Protein AF-A0A7X9TBU0-F1 (afdb_monomer_lite)

pLDDT: mean 79.33, std 14.96, range [39.88, 95.44]

Sequence (105 aa):
MNQTLAIALGAVCGMVGAIPSGVLFERALKRGTKDSVSVEAGLASTMASFLFLSAAIYVAHLLMRDYTFSFGCSAVVVFLGFWGIESVKGWKAAQGPASPGGKDE

Structure (mmCIF, N/CA/C/O backbone):
data_AF-A0A7X9TBU0-F1
#
_entry.id   AF-A0A7X9TBU0-F1
#
loop_
_atom_site.group_PDB
_atom_site.id
_atom_site.type_symbol
_atom_site.label_atom_id
_atom_site.label_alt_id
_atom_site.label_comp_id
_atom_site.label_asym_id
_atom_site.label_entity_id
_atom_site.label_seq_id
_atom_site.pdbx_PDB_ins_code
_atom_site.Cartn_x
_atom_site.Cartn_y
_atom_site.Cartn_z
_atom_site.occupancy
_atom_site.B_iso_or_equiv
_atom_site.auth_seq_id
_atom_site.auth_comp_id
_atom_site.auth_asym_id
_atom_site.auth_atom_id
_atom_site.pdbx_PDB_model_num
ATOM 1 N N . MET A 1 1 ? 7.278 0.717 -22.108 1.00 64.75 1 MET A N 1
ATOM 2 C CA . MET A 1 1 ? 6.414 1.137 -20.980 1.00 64.75 1 MET A CA 1
ATOM 3 C C . MET A 1 1 ? 6.913 2.488 -20.508 1.00 64.75 1 MET A C 1
ATOM 5 O O . MET A 1 1 ? 8.118 2.629 -20.416 1.00 64.75 1 MET A O 1
ATOM 9 N N . ASN A 1 2 ? 6.046 3.479 -20.293 1.00 87.00 2 ASN A N 1
ATOM 10 C CA . ASN A 1 2 ? 6.480 4.827 -19.896 1.00 87.00 2 ASN A CA 1
ATOM 11 C C . ASN A 1 2 ? 6.380 4.996 -18.375 1.00 87.00 2 ASN A C 1
ATOM 13 O O . ASN A 1 2 ? 5.483 4.428 -17.752 1.00 87.00 2 ASN A O 1
ATOM 17 N N . GLN A 1 3 ? 7.258 5.811 -17.788 1.00 88.12 3 GLN A N 1
ATOM 18 C CA . GLN A 1 3 ? 7.346 6.0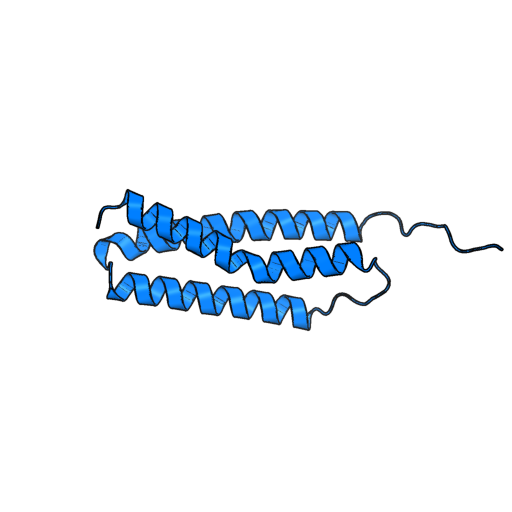21 -16.336 1.00 88.12 3 GLN A CA 1
ATOM 19 C C . GLN A 1 3 ? 6.003 6.412 -15.695 1.00 88.12 3 GLN A C 1
ATOM 21 O O . GLN A 1 3 ? 5.637 5.875 -14.654 1.00 88.12 3 GLN A O 1
ATOM 26 N N . THR A 1 4 ? 5.223 7.279 -16.346 1.00 92.25 4 THR A N 1
ATOM 27 C CA . THR A 1 4 ? 3.884 7.684 -15.883 1.00 92.25 4 THR A CA 1
ATOM 28 C C . THR A 1 4 ? 2.926 6.502 -15.748 1.00 92.25 4 THR A C 1
ATOM 30 O O . THR A 1 4 ? 2.147 6.441 -14.802 1.00 92.25 4 THR A O 1
ATOM 33 N N . LEU A 1 5 ? 3.001 5.535 -16.666 1.00 91.12 5 LEU A N 1
ATOM 34 C CA . LEU A 1 5 ? 2.152 4.347 -16.638 1.00 91.12 5 LEU A CA 1
ATOM 35 C C . LEU A 1 5 ? 2.555 3.410 -15.492 1.00 91.12 5 LEU A C 1
ATOM 37 O O . LEU A 1 5 ? 1.685 2.882 -14.809 1.00 91.12 5 LEU A O 1
ATOM 41 N N . ALA A 1 6 ? 3.855 3.272 -15.214 1.00 89.94 6 ALA A N 1
ATOM 42 C CA . ALA A 1 6 ? 4.340 2.521 -14.055 1.00 89.94 6 ALA A CA 1
ATOM 43 C C . ALA A 1 6 ? 3.892 3.156 -12.724 1.00 89.94 6 ALA A C 1
ATOM 45 O O . ALA A 1 6 ? 3.481 2.441 -11.814 1.00 89.94 6 ALA A O 1
ATOM 46 N N . ILE A 1 7 ? 3.902 4.490 -12.628 1.00 92.12 7 ILE A N 1
ATOM 47 C CA . ILE A 1 7 ? 3.393 5.224 -11.458 1.00 92.12 7 ILE A CA 1
ATOM 48 C C . ILE A 1 7 ? 1.881 5.016 -11.295 1.00 92.12 7 ILE A C 1
ATOM 50 O O . ILE A 1 7 ? 1.412 4.739 -10.194 1.00 92.12 7 ILE A O 1
ATOM 54 N N . ALA A 1 8 ? 1.109 5.115 -12.380 1.00 93.94 8 ALA A N 1
ATOM 55 C CA . ALA A 1 8 ? -0.337 4.908 -12.330 1.00 93.94 8 ALA A CA 1
ATOM 56 C C . ALA A 1 8 ? -0.693 3.476 -11.894 1.00 93.94 8 ALA A C 1
ATOM 58 O O . ALA A 1 8 ? -1.538 3.290 -11.020 1.00 93.94 8 ALA A O 1
ATOM 59 N N . LEU A 1 9 ? -0.013 2.466 -12.449 1.00 91.62 9 LEU A N 1
ATOM 60 C CA . LEU A 1 9 ? -0.210 1.067 -12.063 1.00 91.62 9 LEU A CA 1
ATOM 61 C C . LEU A 1 9 ? 0.182 0.810 -10.608 1.00 91.62 9 LEU A C 1
ATOM 63 O O . LEU A 1 9 ? -0.540 0.109 -9.901 1.00 91.62 9 LEU A O 1
ATOM 67 N N . GLY A 1 10 ? 1.294 1.390 -10.151 1.00 91.12 10 GLY A N 1
ATOM 68 C CA . GLY A 1 10 ? 1.714 1.283 -8.760 1.00 91.12 10 GLY A CA 1
ATOM 69 C C . GLY A 1 10 ? 0.684 1.906 -7.826 1.00 91.12 10 GLY A C 1
ATOM 70 O O . GLY A 1 10 ? 0.238 1.242 -6.897 1.00 91.12 10 GLY A O 1
ATOM 71 N N . ALA A 1 11 ? 0.200 3.114 -8.124 1.00 93.38 11 ALA A N 1
ATOM 72 C CA . ALA A 1 11 ? -0.857 3.762 -7.352 1.00 93.38 11 ALA A CA 1
ATOM 73 C C . ALA A 1 11 ? -2.141 2.916 -7.272 1.00 93.38 11 ALA A C 1
ATOM 75 O O . ALA A 1 11 ? -2.681 2.725 -6.183 1.00 93.38 11 ALA A O 1
ATOM 76 N N . VAL A 1 12 ? -2.602 2.346 -8.393 1.00 93.75 12 VAL A N 1
ATOM 77 C CA . VAL A 1 12 ? -3.759 1.430 -8.408 1.00 93.75 12 VAL A CA 1
ATOM 78 C C . VAL A 1 12 ? -3.501 0.205 -7.534 1.00 93.75 12 VAL A C 1
ATOM 80 O O . VAL A 1 12 ? -4.357 -0.178 -6.738 1.00 93.75 12 VAL A O 1
ATOM 83 N N . CYS A 1 13 ? -2.307 -0.378 -7.624 1.00 91.62 13 CYS A N 1
ATOM 84 C CA . CYS A 1 13 ? -1.915 -1.518 -6.806 1.00 91.62 13 CYS A CA 1
ATOM 85 C C . CYS A 1 13 ? -1.899 -1.169 -5.307 1.00 91.62 13 CYS A C 1
ATOM 87 O O . CYS A 1 13 ? -2.421 -1.926 -4.491 1.00 91.62 13 CYS A O 1
ATOM 89 N N . GLY A 1 14 ? -1.397 0.017 -4.951 1.00 89.81 14 GLY A N 1
ATOM 90 C CA . GLY A 1 14 ? -1.432 0.550 -3.590 1.00 89.81 14 GLY A CA 1
ATOM 91 C C . GLY A 1 14 ? -2.852 0.701 -3.042 1.00 89.81 14 GLY A C 1
ATOM 92 O O . GLY A 1 14 ? -3.116 0.291 -1.912 1.00 89.81 14 GLY A O 1
ATOM 93 N N . MET A 1 15 ? -3.788 1.212 -3.853 1.00 90.44 15 MET A N 1
ATOM 94 C CA . MET A 1 15 ? -5.205 1.306 -3.470 1.00 90.44 15 MET A CA 1
ATOM 95 C C . MET A 1 15 ? -5.817 -0.074 -3.219 1.00 90.44 15 MET A C 1
ATOM 97 O O . MET A 1 15 ? -6.461 -0.282 -2.194 1.00 90.44 15 MET A O 1
ATOM 101 N N . VAL A 1 16 ? -5.587 -1.033 -4.123 1.00 90.31 16 VAL A N 1
ATOM 102 C CA . VAL A 1 16 ? -6.101 -2.406 -3.984 1.00 90.31 16 VAL A CA 1
ATOM 103 C C . VAL A 1 16 ? -5.523 -3.085 -2.741 1.00 90.31 16 VAL A C 1
ATOM 105 O O . VAL A 1 16 ? -6.261 -3.704 -1.975 1.00 90.31 16 VAL A O 1
ATOM 108 N N . GLY A 1 17 ? -4.224 -2.905 -2.489 1.00 86.12 17 GLY A N 1
ATOM 109 C CA . GLY A 1 17 ? -3.551 -3.421 -1.302 1.00 86.12 17 GLY A CA 1
ATOM 110 C C . GLY A 1 17 ? -4.125 -2.880 0.009 1.00 86.12 17 GLY A C 1
ATOM 111 O O . GLY A 1 17 ? -4.035 -3.562 1.025 1.00 86.12 17 GLY A O 1
ATOM 112 N N . ALA A 1 18 ? -4.757 -1.702 0.005 1.00 86.81 18 ALA A N 1
ATOM 113 C CA . ALA A 1 18 ? -5.364 -1.092 1.190 1.00 86.81 18 ALA A CA 1
ATOM 114 C C . ALA A 1 18 ? -6.807 -1.568 1.476 1.00 86.81 18 ALA A C 1
ATOM 116 O O . ALA A 1 18 ? -7.335 -1.306 2.563 1.00 86.81 18 ALA A O 1
ATOM 117 N N . ILE A 1 19 ? -7.451 -2.290 0.547 1.00 84.94 19 ILE A N 1
ATOM 118 C CA . ILE A 1 19 ? -8.840 -2.764 0.701 1.00 84.94 19 ILE A CA 1
ATOM 119 C C . ILE A 1 19 ? -9.020 -3.671 1.933 1.00 84.94 19 ILE A C 1
ATOM 121 O O . ILE A 1 19 ? -9.941 -3.404 2.710 1.00 84.94 19 ILE A O 1
ATOM 125 N N . PRO A 1 20 ? -8.178 -4.702 2.177 1.00 78.25 20 PRO A N 1
ATOM 126 C CA . PRO A 1 20 ? -8.341 -5.584 3.335 1.00 78.25 20 PRO A CA 1
ATOM 127 C C . PRO A 1 20 ? -8.369 -4.814 4.662 1.00 78.25 20 PRO A C 1
ATOM 129 O O . PRO A 1 20 ? -9.240 -5.053 5.502 1.00 78.25 20 PRO A O 1
ATOM 132 N N . SER A 1 21 ? -7.488 -3.818 4.804 1.00 71.94 21 SER A N 1
ATOM 133 C CA . SER A 1 21 ? -7.425 -2.961 5.990 1.00 71.94 21 SER A CA 1
ATOM 134 C C . SER A 1 21 ? -8.659 -2.073 6.139 1.00 71.94 21 SER A C 1
ATOM 136 O O . SER A 1 21 ? -9.210 -1.982 7.235 1.00 71.94 21 SER A O 1
ATOM 138 N N . GLY A 1 22 ? -9.144 -1.465 5.051 1.00 73.06 22 GLY A N 1
ATOM 139 C CA . GLY A 1 22 ? -10.340 -0.616 5.085 1.00 73.06 22 GLY A CA 1
ATOM 140 C C . GLY A 1 22 ? -11.607 -1.389 5.462 1.00 73.06 22 GLY A C 1
ATOM 141 O O . GLY A 1 22 ? -12.407 -0.922 6.269 1.00 73.06 22 GLY A O 1
ATOM 142 N N . VAL A 1 23 ? -11.762 -2.618 4.958 1.00 74.00 23 VAL A N 1
ATOM 143 C CA . VAL A 1 23 ? -12.918 -3.473 5.281 1.00 74.00 23 VAL A CA 1
ATOM 144 C C . VAL A 1 23 ? -12.932 -3.867 6.760 1.00 74.00 23 VAL A C 1
ATOM 146 O O . VAL A 1 23 ? -14.003 -3.925 7.366 1.00 74.00 23 VAL A O 1
ATOM 149 N N . LEU A 1 24 ? -11.768 -4.124 7.365 1.00 70.00 24 LEU A N 1
ATOM 150 C CA . LEU A 1 24 ? -11.688 -4.414 8.797 1.00 70.00 24 LEU A CA 1
ATOM 151 C C . LEU A 1 24 ? -12.052 -3.203 9.654 1.00 70.00 24 LEU A C 1
ATOM 153 O O . LEU A 1 24 ? -12.829 -3.357 10.596 1.00 70.00 24 LEU A O 1
ATOM 157 N N . PHE A 1 25 ? -11.554 -2.012 9.312 1.00 69.56 25 PHE A N 1
ATOM 158 C CA . PHE A 1 25 ? -11.908 -0.788 10.029 1.00 69.56 25 PHE A CA 1
ATOM 159 C C . PHE A 1 25 ? -13.393 -0.453 9.887 1.00 69.56 25 PHE A C 1
ATOM 161 O O . PHE A 1 25 ? -14.034 -0.141 10.887 1.00 69.56 25 PHE A O 1
ATOM 168 N N . GLU A 1 26 ? -13.978 -0.595 8.696 1.00 69.94 26 GLU A N 1
ATOM 169 C CA . GLU A 1 26 ? -15.412 -0.371 8.498 1.00 69.94 26 GLU A CA 1
ATOM 170 C C . GLU A 1 26 ? -16.266 -1.377 9.286 1.00 69.94 26 GLU A C 1
ATOM 172 O O . GLU A 1 26 ? -17.270 -1.004 9.894 1.00 69.94 26 GLU A O 1
ATOM 177 N N . ARG A 1 27 ? -15.861 -2.653 9.327 1.00 69.50 27 ARG A N 1
ATOM 178 C CA . ARG A 1 27 ? -16.541 -3.676 10.137 1.00 69.50 27 ARG A CA 1
ATOM 179 C C . ARG A 1 27 ? -16.424 -3.391 11.632 1.00 69.50 27 ARG A C 1
ATOM 181 O O . ARG A 1 27 ? -17.419 -3.543 12.336 1.00 69.50 27 ARG A O 1
ATOM 188 N N . ALA A 1 28 ? -15.254 -2.958 12.099 1.00 67.25 28 ALA A N 1
ATOM 189 C CA . ALA A 1 28 ? -15.039 -2.556 13.487 1.00 67.25 28 ALA A CA 1
ATOM 190 C C . ALA A 1 28 ? -15.887 -1.324 13.857 1.00 67.25 28 ALA A C 1
ATOM 192 O O . ALA A 1 28 ? -16.536 -1.313 14.899 1.00 67.25 28 ALA A O 1
ATOM 193 N N . LEU A 1 29 ? -15.960 -0.330 12.966 1.00 65.38 29 LEU A N 1
ATOM 194 C CA . LEU A 1 29 ? -16.800 0.863 13.111 1.00 65.38 29 LEU A CA 1
ATOM 195 C C . LEU A 1 29 ? -18.297 0.522 13.160 1.00 65.38 29 LEU A C 1
ATOM 197 O O . LEU A 1 29 ? -19.013 1.032 14.017 1.00 65.38 29 LEU A O 1
ATOM 201 N N . LYS A 1 30 ? -18.779 -0.347 12.261 1.00 67.31 30 LYS A N 1
ATOM 202 C CA . LYS A 1 30 ? -20.203 -0.720 12.162 1.00 67.31 30 LYS A CA 1
ATOM 203 C C . LYS A 1 30 ? -20.682 -1.625 13.296 1.00 67.31 30 LYS A C 1
ATOM 205 O O . LYS A 1 30 ? -21.851 -1.552 13.656 1.00 67.31 30 LYS A O 1
ATOM 210 N N . ARG A 1 31 ? -19.820 -2.492 13.839 1.00 60.84 31 ARG A N 1
ATOM 211 C CA . ARG A 1 31 ? -20.202 -3.413 14.927 1.00 60.84 31 ARG A CA 1
ATOM 212 C C . ARG A 1 31 ? -20.226 -2.761 16.309 1.00 60.84 31 ARG A C 1
ATOM 214 O O . ARG A 1 31 ? -20.798 -3.339 17.227 1.00 60.84 31 ARG A O 1
ATOM 221 N N . GLY A 1 32 ? -19.688 -1.547 16.439 1.00 54.88 32 GLY A N 1
ATOM 222 C CA . GLY A 1 32 ? -19.611 -0.840 17.712 1.00 54.88 32 GLY A CA 1
ATOM 223 C C . GLY A 1 32 ? -18.631 -1.505 18.682 1.00 54.88 32 GLY A C 1
ATOM 224 O O . GLY A 1 32 ? -18.352 -2.698 18.611 1.00 54.88 32 GLY A O 1
ATOM 225 N N . THR A 1 33 ? -18.111 -0.714 19.618 1.00 54.09 33 THR A N 1
ATOM 226 C CA . THR A 1 33 ? -17.026 -1.007 20.579 1.00 54.09 33 THR A CA 1
ATOM 227 C C . TH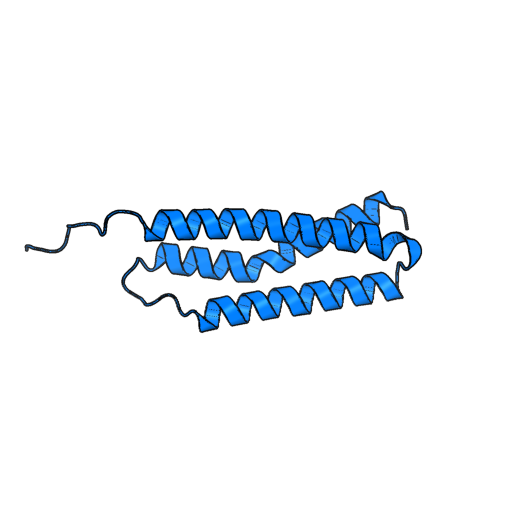R A 1 33 ? -17.260 -2.209 21.524 1.00 54.09 33 THR A C 1
ATOM 229 O O . THR A 1 33 ? -16.531 -2.375 22.495 1.00 54.09 33 THR A O 1
ATOM 232 N N . LYS A 1 34 ? -18.281 -3.046 21.294 1.00 47.69 34 LYS A N 1
ATOM 233 C CA . LYS A 1 34 ? -18.624 -4.208 22.131 1.00 47.69 34 LYS A CA 1
ATOM 234 C C . LYS A 1 34 ? -17.984 -5.523 21.681 1.00 47.69 34 LYS A C 1
ATOM 236 O O . LYS A 1 34 ? -17.753 -6.367 22.538 1.00 47.69 34 LYS A O 1
ATOM 241 N N . ASP A 1 35 ? -17.660 -5.687 20.398 1.00 50.00 35 ASP A N 1
ATOM 242 C CA . ASP A 1 35 ? -16.900 -6.851 19.925 1.00 50.00 35 ASP A CA 1
ATOM 243 C C . ASP A 1 35 ? -15.415 -6.492 19.883 1.00 50.00 35 ASP A C 1
ATOM 245 O O . ASP A 1 35 ? -15.008 -5.552 19.199 1.00 50.00 35 ASP A O 1
ATOM 249 N N . SER A 1 36 ? -14.598 -7.232 20.633 1.00 53.72 36 SER A N 1
ATOM 250 C CA . SER A 1 36 ? -13.147 -7.066 20.672 1.00 53.72 36 SER A CA 1
ATOM 251 C C . SER A 1 36 ? -12.583 -7.059 19.250 1.00 53.72 36 SER A C 1
ATOM 253 O O . SER A 1 36 ? -12.608 -8.082 18.560 1.00 53.72 36 SER A O 1
ATOM 255 N N . VAL A 1 37 ? -12.081 -5.905 18.804 1.00 60.03 37 VAL A N 1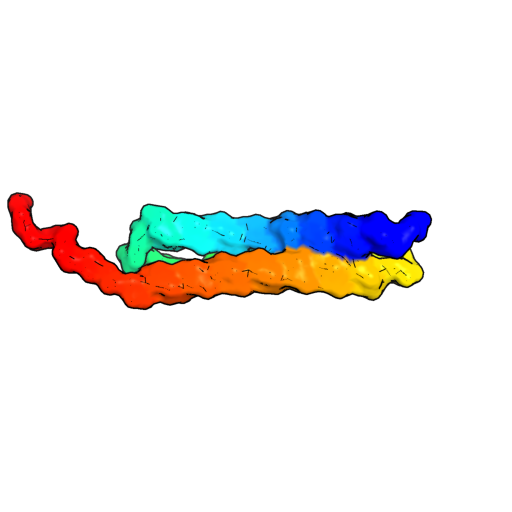
ATOM 256 C CA . VAL A 1 37 ? -11.350 -5.781 17.540 1.00 60.03 37 VAL A CA 1
ATOM 257 C C . VAL A 1 37 ? -10.195 -6.776 17.591 1.00 60.03 37 VAL A C 1
ATOM 259 O O . VAL A 1 37 ? -9.260 -6.612 18.373 1.00 60.03 37 VAL A O 1
ATOM 262 N N . SER A 1 38 ? -10.292 -7.848 16.801 1.00 68.75 38 SER A N 1
ATOM 263 C CA . SER A 1 38 ? -9.291 -8.908 16.827 1.00 68.75 38 SER A CA 1
ATOM 264 C C . SER A 1 38 ? -7.988 -8.384 16.234 1.00 68.75 38 SER A C 1
ATOM 266 O O . SER A 1 38 ? -7.892 -8.118 15.032 1.00 68.75 38 SER A O 1
ATOM 268 N N . VAL A 1 39 ? -6.978 -8.242 17.093 1.00 74.38 39 VAL A N 1
ATOM 269 C CA . VAL A 1 39 ? -5.606 -7.880 16.708 1.00 74.38 39 VAL A CA 1
ATOM 270 C C . VAL A 1 39 ? -5.079 -8.849 15.649 1.00 74.38 39 VAL A C 1
ATOM 272 O O . VAL A 1 39 ? -4.394 -8.434 14.718 1.00 74.38 39 VAL A O 1
ATOM 275 N N . GLU A 1 40 ? -5.472 -10.121 15.738 1.00 75.81 40 GLU A N 1
ATOM 276 C CA . GLU A 1 40 ? -5.134 -11.158 14.766 1.00 75.81 40 GLU A CA 1
ATOM 277 C C . GLU A 1 40 ? -5.690 -10.840 13.375 1.00 75.81 40 GLU A C 1
ATOM 279 O O . GLU A 1 40 ? -4.964 -10.943 12.390 1.00 75.81 40 GLU A O 1
ATOM 284 N N . ALA A 1 41 ? -6.937 -10.369 13.276 1.00 75.44 41 ALA A N 1
ATOM 285 C CA . ALA A 1 41 ? -7.520 -9.977 11.994 1.00 75.44 41 ALA A CA 1
ATOM 286 C C . ALA A 1 41 ? -6.791 -8.764 11.390 1.00 75.44 41 ALA A C 1
ATOM 288 O O . ALA A 1 41 ? -6.490 -8.756 10.195 1.00 75.44 41 ALA A O 1
ATOM 289 N N . GLY A 1 42 ? -6.452 -7.766 12.215 1.00 79.50 42 GLY A N 1
ATOM 290 C CA . GLY A 1 42 ? -5.655 -6.611 11.784 1.00 79.50 42 GLY A CA 1
ATOM 291 C C . GLY A 1 42 ? -4.259 -7.007 11.289 1.00 79.50 42 GLY A C 1
ATOM 292 O O . GLY A 1 42 ? -3.812 -6.546 10.233 1.00 79.50 42 GLY A O 1
ATOM 293 N N . LEU A 1 43 ? -3.592 -7.917 12.005 1.00 82.44 43 LEU A N 1
ATOM 294 C CA . LEU A 1 43 ? -2.290 -8.460 11.624 1.00 82.44 43 LEU A CA 1
ATOM 295 C C . LEU A 1 43 ? -2.378 -9.280 10.330 1.00 82.44 43 LEU A C 1
ATOM 297 O O . LEU A 1 43 ? -1.584 -9.059 9.418 1.00 82.44 43 LEU A O 1
ATOM 301 N N . ALA A 1 44 ? -3.368 -10.167 10.215 1.00 82.12 44 ALA A N 1
ATOM 302 C CA . ALA A 1 44 ? -3.599 -10.988 9.029 1.00 82.12 44 ALA A CA 1
ATOM 303 C C . ALA A 1 44 ? -3.867 -10.127 7.789 1.00 82.12 44 ALA A C 1
ATOM 305 O O . ALA A 1 44 ? -3.307 -10.379 6.725 1.00 82.12 44 ALA A O 1
ATOM 306 N N . SER A 1 45 ? -4.660 -9.063 7.930 1.00 83.25 45 SER A N 1
ATOM 307 C CA . SER A 1 45 ? -4.879 -8.105 6.847 1.00 83.25 45 SER A CA 1
ATOM 308 C C . SER A 1 45 ? -3.602 -7.377 6.454 1.00 83.25 45 SER A C 1
ATOM 310 O O . SER A 1 45 ? -3.351 -7.205 5.266 1.00 83.25 45 SER A O 1
ATOM 312 N N . THR A 1 46 ? -2.795 -6.947 7.422 1.00 85.44 46 THR A N 1
ATOM 313 C CA . THR A 1 46 ? -1.535 -6.249 7.131 1.00 85.44 46 THR A CA 1
ATOM 314 C C . THR A 1 46 ? -0.548 -7.182 6.426 1.00 85.44 46 THR A C 1
ATOM 316 O O . THR A 1 46 ? 0.088 -6.784 5.453 1.00 85.44 46 THR A O 1
ATOM 319 N N . MET A 1 47 ? -0.475 -8.447 6.853 1.00 85.69 47 MET A N 1
ATOM 320 C CA . MET A 1 47 ? 0.311 -9.489 6.187 1.00 85.69 47 MET A CA 1
ATOM 321 C C . MET A 1 47 ? -0.185 -9.771 4.769 1.00 85.69 47 MET A C 1
ATOM 323 O O . MET A 1 47 ? 0.628 -9.851 3.853 1.00 85.69 47 MET A O 1
ATOM 327 N N . ALA A 1 48 ? -1.499 -9.853 4.553 1.00 86.12 48 ALA A N 1
ATOM 328 C CA . ALA A 1 48 ? -2.066 -10.031 3.219 1.00 86.12 48 ALA A CA 1
ATOM 329 C C . ALA A 1 48 ? -1.713 -8.859 2.284 1.00 86.12 48 ALA A C 1
ATOM 331 O O . ALA A 1 48 ? -1.257 -9.084 1.162 1.00 86.12 48 ALA A O 1
ATOM 332 N N . SER A 1 49 ? -1.854 -7.615 2.755 1.00 87.31 49 SER A N 1
ATOM 333 C CA . SER A 1 49 ? -1.463 -6.414 2.007 1.00 87.31 49 SER A CA 1
ATOM 334 C C . SER A 1 49 ? 0.035 -6.382 1.700 1.00 87.31 49 SER A C 1
ATOM 336 O O . SER A 1 49 ? 0.423 -6.055 0.579 1.00 87.31 49 SER A O 1
ATOM 338 N N . PHE A 1 50 ? 0.877 -6.762 2.667 1.00 88.56 50 PHE A N 1
ATOM 339 C CA . PHE A 1 50 ? 2.324 -6.855 2.486 1.00 88.56 50 PHE A CA 1
ATOM 340 C C . PHE A 1 50 ? 2.689 -7.882 1.412 1.00 88.56 50 PHE A C 1
ATOM 342 O O . PHE A 1 50 ? 3.377 -7.539 0.455 1.00 88.56 50 PHE A O 1
ATOM 349 N N . LEU A 1 51 ? 2.173 -9.111 1.517 1.00 92.25 51 LEU A N 1
ATOM 350 C CA . LEU A 1 51 ? 2.434 -10.173 0.543 1.00 92.25 51 LEU A CA 1
ATOM 351 C C . LEU A 1 51 ? 1.979 -9.776 -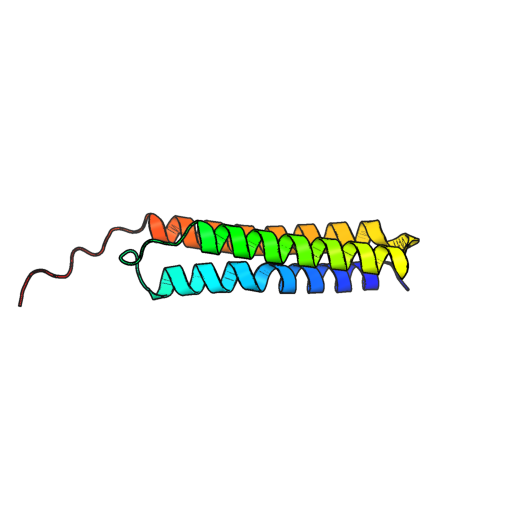0.864 1.00 92.25 51 LEU A C 1
ATOM 353 O O . LEU A 1 51 ? 2.704 -10.007 -1.831 1.00 92.25 51 LEU A O 1
ATOM 357 N N . PHE A 1 52 ? 0.816 -9.134 -0.979 1.00 92.25 52 PHE A N 1
ATOM 358 C CA . PHE A 1 52 ? 0.315 -8.626 -2.252 1.00 92.25 52 PHE A CA 1
ATOM 359 C C . PHE A 1 52 ? 1.237 -7.556 -2.851 1.00 92.25 52 PHE A C 1
ATOM 361 O O . PHE A 1 52 ? 1.631 -7.669 -4.011 1.00 92.25 52 PHE A O 1
ATOM 368 N N . LEU A 1 53 ? 1.627 -6.544 -2.069 1.00 89.81 53 LEU A N 1
ATOM 369 C CA . LEU A 1 53 ? 2.524 -5.481 -2.529 1.00 89.81 53 LEU A CA 1
ATOM 370 C C . LEU A 1 53 ? 3.909 -6.025 -2.893 1.00 89.81 53 LEU A C 1
ATOM 372 O O . LEU A 1 53 ? 4.461 -5.643 -3.923 1.00 89.81 53 LEU A O 1
ATOM 376 N N . SER A 1 54 ? 4.455 -6.953 -2.106 1.00 91.69 54 SER A N 1
ATOM 377 C CA . SER A 1 54 ? 5.718 -7.626 -2.419 1.00 91.69 54 SER A CA 1
ATOM 378 C C . SER A 1 54 ? 5.629 -8.421 -3.720 1.00 91.69 54 SER A C 1
ATOM 380 O O . SER A 1 54 ? 6.513 -8.294 -4.566 1.00 91.69 54 SER A O 1
ATOM 382 N N . ALA A 1 55 ? 4.554 -9.188 -3.923 1.00 92.88 55 ALA A N 1
ATOM 383 C CA . ALA A 1 55 ? 4.328 -9.918 -5.166 1.00 92.88 55 ALA A CA 1
ATOM 384 C C . ALA A 1 55 ? 4.184 -8.965 -6.362 1.00 92.88 55 ALA A C 1
ATOM 386 O O . ALA A 1 55 ? 4.784 -9.197 -7.408 1.00 92.88 55 ALA A O 1
ATOM 387 N N . ALA A 1 56 ? 3.457 -7.857 -6.204 1.00 90.50 56 ALA A N 1
ATOM 388 C CA . ALA A 1 56 ? 3.290 -6.855 -7.249 1.00 90.50 56 ALA A CA 1
ATOM 389 C C . ALA A 1 56 ? 4.612 -6.166 -7.620 1.00 90.50 56 ALA A C 1
ATOM 391 O O . ALA A 1 56 ? 4.903 -6.001 -8.803 1.00 90.50 56 ALA A O 1
ATOM 392 N N . ILE A 1 57 ? 5.439 -5.810 -6.631 1.00 90.56 57 ILE A N 1
ATOM 393 C CA . ILE A 1 57 ? 6.778 -5.247 -6.860 1.00 90.56 57 ILE A CA 1
ATOM 394 C C . ILE A 1 57 ? 7.685 -6.278 -7.539 1.00 90.56 57 ILE A C 1
ATOM 396 O O . ILE A 1 57 ? 8.421 -5.926 -8.457 1.00 90.56 57 ILE A O 1
ATOM 400 N N . TYR A 1 58 ? 7.611 -7.550 -7.142 1.00 92.81 58 TYR A N 1
ATOM 401 C CA . TYR A 1 58 ? 8.373 -8.622 -7.779 1.00 92.81 58 TYR A CA 1
ATOM 402 C C . TYR A 1 58 ? 7.969 -8.815 -9.248 1.00 92.81 58 TYR A C 1
ATOM 404 O O . TYR A 1 58 ? 8.826 -8.821 -10.128 1.00 92.81 58 TYR A O 1
ATOM 412 N N . VAL A 1 59 ? 6.669 -8.878 -9.543 1.00 91.62 59 VAL A N 1
ATOM 413 C CA . VAL A 1 59 ? 6.153 -8.948 -10.920 1.00 91.62 59 VAL A CA 1
ATOM 414 C C . VAL A 1 59 ? 6.564 -7.711 -11.723 1.00 91.62 59 VAL A C 1
ATOM 416 O O . VAL A 1 59 ? 7.019 -7.837 -12.860 1.00 91.62 59 VAL A O 1
ATOM 419 N N . ALA A 1 60 ? 6.479 -6.519 -11.129 1.00 90.31 60 ALA A N 1
ATOM 420 C CA . ALA A 1 60 ? 6.965 -5.290 -11.747 1.00 90.31 60 ALA A CA 1
ATOM 421 C C . ALA A 1 60 ? 8.467 -5.356 -12.048 1.00 90.31 60 ALA A C 1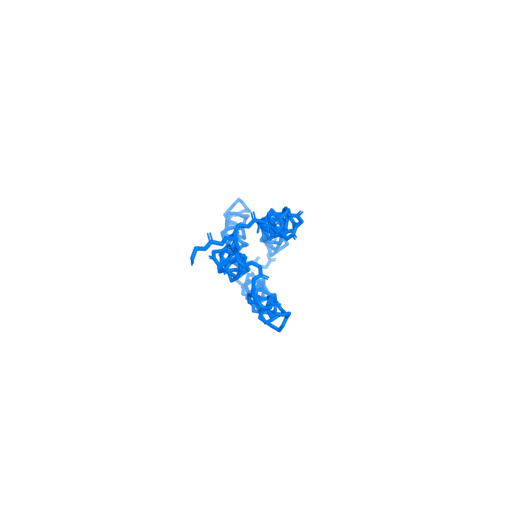
ATOM 423 O O . ALA A 1 60 ? 8.893 -4.891 -13.099 1.00 90.31 60 ALA A O 1
ATOM 424 N N . HIS A 1 61 ? 9.261 -5.979 -11.180 1.00 90.31 61 HIS A N 1
ATOM 425 C CA . HIS A 1 61 ? 10.687 -6.164 -11.415 1.00 90.31 61 HIS A CA 1
ATOM 426 C C . HIS A 1 61 ? 10.977 -7.086 -12.603 1.00 90.31 61 HIS A C 1
ATOM 428 O O . HIS A 1 61 ? 11.875 -6.800 -13.395 1.00 90.31 61 HIS A O 1
ATOM 434 N N . LEU A 1 62 ? 10.192 -8.156 -12.760 1.00 92.88 62 LEU A N 1
ATOM 435 C CA . LEU A 1 62 ? 10.319 -9.091 -13.879 1.00 92.88 62 LEU A CA 1
ATOM 436 C C . LEU A 1 62 ? 9.883 -8.478 -15.218 1.00 92.88 62 LEU A C 1
ATOM 438 O O . LEU A 1 62 ? 10.501 -8.747 -16.244 1.00 92.88 62 LEU A O 1
ATOM 442 N N . LEU A 1 63 ? 8.826 -7.661 -15.217 1.00 88.94 63 LEU A N 1
ATOM 443 C CA . LEU A 1 63 ? 8.211 -7.127 -16.440 1.00 88.94 63 LEU A CA 1
ATOM 444 C C . LEU A 1 63 ? 8.684 -5.712 -16.811 1.00 88.94 63 LEU A C 1
ATOM 446 O O . LEU A 1 63 ? 8.544 -5.291 -17.958 1.00 88.94 63 LEU A O 1
ATOM 450 N N . MET A 1 64 ? 9.175 -4.942 -15.838 1.00 87.25 64 MET A N 1
ATOM 451 C CA . MET A 1 64 ? 9.341 -3.484 -15.919 1.00 87.25 64 MET A CA 1
ATOM 452 C C . MET A 1 64 ? 10.615 -3.007 -15.205 1.00 87.25 64 MET A C 1
ATOM 454 O O . MET A 1 64 ? 10.585 -1.988 -14.513 1.00 87.25 64 MET A O 1
ATOM 458 N N . ARG A 1 65 ? 11.734 -3.736 -15.347 1.00 84.69 65 ARG A N 1
ATOM 459 C CA . ARG A 1 65 ? 12.941 -3.570 -14.514 1.00 84.69 65 ARG A CA 1
ATOM 460 C C . ARG A 1 65 ? 13.358 -2.110 -14.297 1.00 84.69 65 ARG A C 1
ATOM 462 O O . ARG A 1 65 ? 13.531 -1.709 -13.146 1.00 84.69 65 ARG A O 1
ATOM 469 N N . ASP A 1 66 ? 13.401 -1.312 -15.363 1.00 89.38 66 ASP A N 1
ATOM 470 C CA . ASP A 1 66 ? 13.830 0.096 -15.337 1.00 89.38 66 ASP A CA 1
ATOM 471 C C . ASP A 1 66 ? 12.876 1.036 -14.576 1.00 89.38 66 ASP A C 1
ATOM 473 O O . ASP A 1 66 ? 13.286 2.089 -14.096 1.00 89.38 66 ASP A O 1
ATOM 477 N N . TYR A 1 67 ? 11.608 0.649 -14.411 1.00 90.00 67 TYR A N 1
ATOM 478 C CA . TYR A 1 67 ? 10.568 1.452 -13.753 1.00 90.00 67 TYR A CA 1
ATOM 479 C C . TYR A 1 67 ? 10.101 0.870 -12.412 1.00 90.00 67 TYR A C 1
ATOM 481 O O . TYR A 1 67 ? 9.209 1.437 -11.776 1.00 90.00 67 TYR A O 1
ATOM 489 N N . THR A 1 68 ? 10.706 -0.236 -11.959 1.00 88.88 68 THR A N 1
ATOM 490 C CA . THR A 1 68 ? 10.352 -0.930 -10.704 1.00 88.88 68 THR A CA 1
ATOM 491 C C . THR A 1 68 ? 10.349 0.019 -9.511 1.00 88.88 68 THR A C 1
ATOM 493 O O . THR A 1 68 ? 9.450 -0.038 -8.678 1.00 88.88 68 THR A O 1
ATOM 496 N N . PHE A 1 69 ? 11.339 0.913 -9.437 1.00 88.25 69 PHE A N 1
ATOM 497 C CA . PHE A 1 69 ? 11.464 1.862 -8.335 1.00 88.25 69 PHE A CA 1
ATOM 498 C C . PHE A 1 69 ? 10.297 2.857 -8.310 1.00 88.25 69 PHE A C 1
ATOM 500 O O . PHE A 1 69 ? 9.645 3.016 -7.281 1.00 88.25 69 PHE A O 1
ATOM 507 N N . SER A 1 70 ? 9.963 3.467 -9.454 1.00 91.69 70 SER A N 1
ATOM 508 C CA . SER A 1 70 ? 8.828 4.393 -9.564 1.00 91.69 70 SER A CA 1
ATOM 509 C C . SER A 1 70 ? 7.492 3.705 -9.273 1.00 91.69 70 SER A C 1
ATOM 511 O O . SER A 1 70 ? 6.664 4.259 -8.547 1.00 91.69 70 SER A O 1
ATOM 513 N N . PHE A 1 71 ? 7.300 2.485 -9.786 1.00 93.69 71 PHE A N 1
ATOM 514 C CA . PHE A 1 71 ? 6.135 1.656 -9.477 1.00 93.69 71 PHE A CA 1
ATOM 515 C C . PHE A 1 71 ? 6.038 1.392 -7.969 1.00 93.69 71 PHE A C 1
ATOM 517 O O . PHE A 1 71 ? 5.033 1.737 -7.350 1.00 93.69 71 PHE A O 1
ATOM 524 N N . GLY A 1 72 ? 7.100 0.853 -7.364 1.00 90.25 72 GLY A N 1
ATOM 525 C CA . GLY A 1 72 ? 7.129 0.482 -5.952 1.00 90.25 72 GLY A CA 1
ATOM 526 C C . GLY A 1 72 ? 6.903 1.674 -5.026 1.00 90.25 72 GLY A C 1
ATOM 527 O O . GLY A 1 72 ? 6.052 1.602 -4.144 1.00 90.25 72 GLY A O 1
ATOM 528 N N . CYS A 1 73 ? 7.582 2.801 -5.266 1.00 93.38 73 CYS A N 1
ATOM 529 C CA . CYS A 1 73 ? 7.371 4.025 -4.492 1.00 93.38 73 CYS A CA 1
ATOM 530 C C . CYS A 1 73 ? 5.917 4.495 -4.562 1.00 93.38 73 CYS A C 1
ATOM 532 O O . CYS A 1 73 ? 5.318 4.767 -3.525 1.00 93.38 73 CYS A O 1
ATOM 534 N N . SER A 1 74 ? 5.333 4.561 -5.762 1.00 95.44 74 SER A N 1
ATOM 535 C CA . SER A 1 74 ? 3.938 4.990 -5.907 1.00 95.44 74 SER A CA 1
ATOM 536 C C . SER A 1 74 ? 2.962 4.039 -5.204 1.00 95.44 74 SER A C 1
ATOM 538 O O . SER A 1 74 ? 2.075 4.505 -4.492 1.00 95.44 74 SER A O 1
ATOM 540 N N . ALA A 1 75 ? 3.167 2.722 -5.314 1.00 92.75 75 ALA A N 1
ATOM 541 C CA . ALA A 1 75 ? 2.336 1.720 -4.653 1.00 92.75 75 ALA A CA 1
ATOM 542 C C . ALA A 1 75 ? 2.385 1.839 -3.128 1.00 92.75 75 ALA A C 1
ATOM 544 O O . ALA A 1 75 ? 1.343 1.860 -2.477 1.00 92.75 75 ALA A O 1
ATOM 545 N N . VAL A 1 76 ? 3.587 1.980 -2.566 1.00 92.31 76 VAL A N 1
ATOM 546 C CA . VAL A 1 76 ? 3.793 2.112 -1.119 1.00 92.31 76 VAL A CA 1
ATOM 547 C C . VAL A 1 76 ? 3.208 3.424 -0.597 1.00 92.31 76 VAL A C 1
ATOM 549 O O . VAL A 1 76 ? 2.494 3.408 0.401 1.00 92.31 76 VAL A O 1
ATOM 552 N N . VAL A 1 77 ? 3.458 4.552 -1.273 1.00 94.81 77 VAL A N 1
ATOM 553 C CA . VAL A 1 77 ? 2.936 5.866 -0.857 1.00 94.81 77 VAL A CA 1
ATOM 554 C C . VAL A 1 77 ? 1.410 5.871 -0.851 1.00 94.81 77 VAL A C 1
ATOM 556 O O . VAL A 1 77 ? 0.804 6.311 0.125 1.00 94.81 77 VAL A O 1
ATOM 559 N N . VAL A 1 78 ? 0.778 5.352 -1.908 1.00 93.81 78 VAL A N 1
ATOM 560 C CA . VAL A 1 78 ? -0.686 5.305 -1.987 1.00 93.81 78 VAL A CA 1
ATOM 561 C C . VAL A 1 78 ? -1.265 4.345 -0.948 1.00 93.81 78 VAL A C 1
ATOM 563 O O . VAL A 1 78 ? -2.207 4.717 -0.250 1.00 93.81 78 VAL A O 1
ATOM 566 N N . PHE A 1 79 ? -0.674 3.159 -0.778 1.00 91.62 79 PHE A N 1
ATOM 567 C CA . PHE A 1 79 ? -1.085 2.215 0.262 1.00 91.62 79 PHE A CA 1
ATOM 568 C C . PHE A 1 79 ? -1.035 2.847 1.660 1.00 91.62 79 PHE A C 1
ATOM 570 O O . PHE A 1 79 ? -2.035 2.828 2.376 1.00 91.62 79 PHE A O 1
ATOM 577 N N . LEU A 1 80 ? 0.099 3.451 2.034 1.00 91.00 80 LEU A N 1
ATOM 578 C CA . LEU A 1 80 ? 0.282 4.083 3.344 1.00 91.00 80 LEU A CA 1
ATOM 579 C C . LEU A 1 80 ? -0.663 5.268 3.552 1.00 91.00 80 LEU A C 1
ATOM 581 O O . LEU A 1 80 ? -1.167 5.450 4.658 1.00 91.00 80 LEU A O 1
ATOM 585 N N . GLY A 1 81 ? -0.931 6.050 2.503 1.00 92.75 81 GLY A N 1
ATOM 586 C CA . GLY A 1 81 ? -1.895 7.146 2.554 1.00 92.75 81 GLY A CA 1
ATOM 587 C C . GLY A 1 81 ? -3.297 6.657 2.920 1.00 92.75 81 GLY A C 1
ATOM 588 O O . GLY A 1 81 ? -3.882 7.136 3.891 1.00 92.75 81 GLY A O 1
ATOM 589 N N . PHE A 1 82 ? -3.815 5.660 2.196 1.00 87.94 82 PHE A N 1
ATOM 590 C CA . PHE A 1 82 ? -5.134 5.083 2.481 1.00 87.94 82 PHE A CA 1
ATOM 591 C C . PHE A 1 82 ? -5.181 4.382 3.841 1.00 87.94 82 PHE A C 1
ATOM 593 O O . PHE A 1 82 ? -6.091 4.622 4.634 1.00 87.94 82 PHE A O 1
ATOM 600 N N . TRP A 1 83 ? -4.179 3.555 4.136 1.00 87.31 83 TRP A N 1
ATOM 601 C CA . TRP A 1 83 ? -4.092 2.826 5.397 1.00 87.31 83 TRP A CA 1
ATOM 602 C C . TRP A 1 83 ? -4.012 3.768 6.606 1.00 87.31 83 TRP A C 1
ATOM 604 O O . TRP A 1 83 ? -4.695 3.556 7.610 1.00 87.31 83 TRP A O 1
ATOM 614 N N . GLY A 1 84 ? -3.226 4.843 6.505 1.00 86.69 84 GLY A N 1
ATOM 615 C CA . GLY A 1 84 ? -3.078 5.843 7.558 1.00 86.69 84 GLY A CA 1
ATOM 616 C C . GLY A 1 84 ? -4.374 6.607 7.833 1.00 86.69 84 GLY A C 1
ATOM 617 O O . GLY A 1 84 ? -4.745 6.773 8.995 1.00 86.69 84 GLY A O 1
ATOM 618 N N . ILE A 1 85 ? -5.103 7.018 6.788 1.00 87.44 85 ILE A N 1
ATOM 619 C CA . ILE A 1 85 ? -6.402 7.699 6.933 1.00 87.44 85 ILE A CA 1
ATOM 620 C C . ILE A 1 85 ? -7.406 6.802 7.667 1.00 87.44 85 ILE A C 1
ATOM 622 O O . ILE A 1 85 ? -8.042 7.245 8.627 1.00 87.44 85 ILE A O 1
ATOM 626 N N . GLU A 1 86 ? -7.529 5.540 7.253 1.00 83.81 86 GLU A N 1
ATOM 627 C CA . GLU A 1 86 ? -8.443 4.583 7.887 1.00 83.81 86 GLU A CA 1
ATOM 628 C C . GLU A 1 86 ? -8.033 4.268 9.332 1.00 83.81 86 GLU A C 1
ATOM 630 O O . GLU A 1 86 ? -8.886 4.235 10.220 1.00 83.81 86 GLU A O 1
ATOM 635 N N . SER A 1 87 ? -6.731 4.170 9.608 1.00 80.69 87 SER A N 1
ATOM 636 C CA . SER A 1 87 ? -6.209 3.971 10.966 1.00 80.69 87 SER A CA 1
ATOM 637 C C . SER A 1 87 ? -6.547 5.141 11.893 1.00 80.69 87 SER A C 1
ATOM 639 O O . SER A 1 87 ? -6.992 4.932 13.022 1.00 80.69 87 SER A O 1
ATOM 641 N N . VAL A 1 88 ? -6.408 6.385 11.418 1.00 83.31 88 VAL A N 1
ATOM 642 C CA . VAL A 1 88 ? -6.788 7.583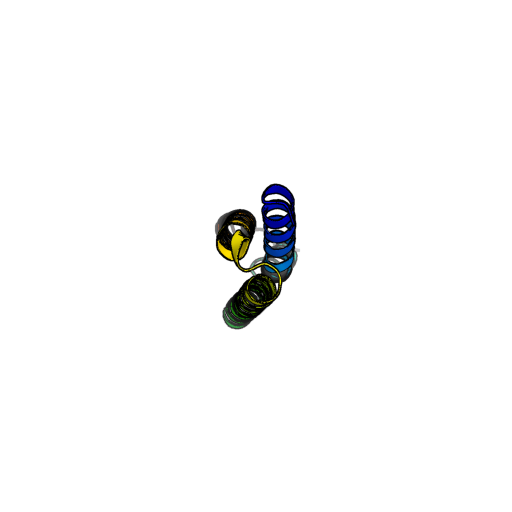 12.186 1.00 83.31 88 VAL A CA 1
ATOM 643 C C . VAL A 1 88 ? -8.298 7.631 12.424 1.00 83.31 88 VAL A C 1
ATOM 645 O O . VAL A 1 88 ? -8.731 7.995 13.519 1.00 83.31 88 VAL A O 1
ATOM 648 N N . LYS A 1 89 ? -9.116 7.253 11.433 1.00 81.31 89 LYS A N 1
ATOM 649 C CA . LYS A 1 89 ? -10.578 7.165 11.590 1.00 81.31 89 LYS A CA 1
ATOM 650 C C . LYS A 1 89 ? -10.960 6.116 12.636 1.00 81.31 89 LYS A C 1
ATOM 652 O O . LYS A 1 89 ? -11.756 6.422 13.522 1.00 81.31 89 LYS A O 1
ATOM 657 N N . GLY A 1 90 ? -10.344 4.934 12.588 1.00 75.56 90 GLY A N 1
ATOM 658 C CA . GLY A 1 90 ? -10.518 3.888 13.597 1.00 75.56 90 GLY A CA 1
ATOM 659 C C . GLY A 1 90 ? -10.109 4.347 14.999 1.00 75.56 90 GLY A C 1
ATOM 660 O O . GLY A 1 90 ? -10.869 4.178 15.948 1.00 75.56 90 GLY A O 1
ATOM 661 N N . TRP A 1 91 ? -8.957 5.012 15.126 1.00 74.69 91 TRP A N 1
ATOM 662 C CA . TRP A 1 91 ? -8.463 5.563 16.394 1.00 74.69 91 TRP A CA 1
ATOM 663 C C . TRP A 1 91 ? -9.396 6.626 16.991 1.00 74.69 91 TRP A C 1
ATOM 665 O O . TRP A 1 91 ? -9.655 6.635 18.194 1.00 74.69 91 TRP A O 1
ATOM 675 N N . LYS A 1 92 ? -9.930 7.530 16.162 1.00 77.56 92 LYS A N 1
ATOM 676 C CA . LYS A 1 92 ? -10.909 8.533 16.610 1.00 77.56 92 LYS A CA 1
ATOM 677 C C . LYS A 1 92 ? -12.216 7.888 17.066 1.00 77.56 92 LYS A C 1
ATOM 679 O O . LYS A 1 92 ? -12.769 8.313 18.073 1.00 77.56 92 LYS A O 1
ATOM 684 N N . ALA A 1 93 ? -12.689 6.861 16.364 1.00 72.69 93 ALA A N 1
ATOM 685 C CA . ALA A 1 93 ? -13.904 6.151 16.747 1.00 72.69 93 ALA A CA 1
ATOM 686 C C . ALA A 1 93 ? -13.746 5.344 18.042 1.00 72.69 93 ALA A C 1
ATOM 688 O O . ALA A 1 93 ? -14.671 5.309 18.846 1.00 72.69 93 ALA A O 1
ATOM 689 N N . ALA A 1 94 ? -12.568 4.764 18.282 1.00 68.81 94 ALA A N 1
ATOM 690 C CA . ALA A 1 94 ? -12.264 4.072 19.533 1.00 68.81 94 ALA A CA 1
ATOM 691 C C . ALA A 1 94 ? -12.209 5.015 20.754 1.00 68.81 94 ALA A C 1
ATOM 693 O O . ALA A 1 94 ? -12.479 4.579 21.868 1.00 68.81 94 ALA A O 1
ATOM 694 N N . GLN A 1 95 ? -11.877 6.296 20.552 1.00 68.19 95 GLN A N 1
ATOM 695 C CA . GLN A 1 95 ? -11.847 7.323 21.606 1.00 68.19 95 GLN A CA 1
ATOM 696 C C . GLN A 1 95 ? -13.176 8.071 21.794 1.00 68.19 95 GLN A C 1
ATOM 698 O O . GLN A 1 95 ? -13.289 8.881 22.714 1.00 68.19 95 GLN A O 1
ATOM 703 N N . GLY A 1 96 ? -14.168 7.858 20.923 1.00 60.72 96 GLY A N 1
ATOM 704 C CA . GLY A 1 96 ? -15.493 8.450 21.097 1.00 60.72 96 GLY A CA 1
ATOM 705 C C . GLY A 1 96 ? -16.118 7.984 22.419 1.00 60.72 96 GLY A C 1
ATOM 706 O O . GLY A 1 96 ? -15.884 6.842 22.821 1.00 60.72 96 GLY A O 1
ATOM 707 N N . PRO A 1 97 ? -16.892 8.834 23.122 1.00 51.53 97 PRO A N 1
ATOM 708 C CA . PRO A 1 97 ? -17.524 8.433 24.371 1.00 51.53 97 PRO A CA 1
ATOM 709 C C . PRO A 1 97 ? -18.356 7.172 24.129 1.00 51.53 97 PRO A C 1
ATOM 711 O O . PRO A 1 97 ? -19.160 7.128 23.195 1.00 51.53 97 PRO A O 1
ATOM 714 N N . ALA A 1 98 ? -18.162 6.145 24.963 1.00 51.84 98 ALA A N 1
ATOM 715 C CA . ALA A 1 98 ? -19.110 5.045 25.046 1.00 51.84 98 ALA A CA 1
ATOM 716 C C . ALA A 1 98 ? -20.482 5.678 25.277 1.00 51.84 98 ALA A C 1
ATOM 718 O O . ALA A 1 98 ? -20.667 6.360 26.283 1.00 51.84 98 ALA A O 1
ATOM 719 N N . SER A 1 99 ? -21.397 5.539 24.316 1.00 41.72 99 SER A N 1
ATOM 720 C CA . SER A 1 99 ? -22.750 6.074 24.439 1.00 41.72 99 SER A CA 1
ATOM 721 C C . SER A 1 99 ? -23.330 5.628 25.790 1.00 41.72 99 SER A C 1
ATOM 723 O O . SER A 1 99 ? -23.478 4.420 26.007 1.00 41.72 99 SER A O 1
ATOM 725 N N . PRO A 1 100 ? -23.619 6.552 26.726 1.00 46.62 100 PRO A N 1
ATOM 726 C CA . PRO A 1 100 ? -24.371 6.215 27.916 1.00 46.62 100 PRO A CA 1
ATOM 727 C C . PRO A 1 100 ? -25.836 6.191 27.483 1.00 46.62 100 PRO A C 1
ATOM 729 O O . PRO A 1 100 ? -26.506 7.217 27.458 1.00 46.62 100 PRO A O 1
ATOM 732 N N . GLY A 1 101 ? -26.312 5.035 27.036 1.00 48.34 101 GLY A N 1
ATOM 733 C CA . GLY A 1 101 ? -27.671 4.906 26.517 1.00 48.34 101 GLY A CA 1
ATOM 734 C C . GLY A 1 101 ? -28.091 3.450 26.440 1.00 48.34 101 GLY A C 1
ATOM 735 O O . GLY A 1 101 ? -28.056 2.845 25.375 1.00 48.34 101 GLY A O 1
ATOM 736 N N . GLY A 1 102 ? -28.414 2.871 27.594 1.00 42.91 102 GLY A N 1
ATOM 737 C CA . GLY A 1 102 ? -28.867 1.481 27.707 1.00 42.91 102 GLY A CA 1
ATOM 738 C C . GLY A 1 102 ? -29.165 1.048 29.142 1.00 42.91 102 GLY A C 1
ATOM 739 O O . GLY A 1 102 ? -28.848 -0.068 29.538 1.00 42.91 102 GLY A O 1
ATOM 740 N N . LYS A 1 103 ? -29.689 1.990 29.913 1.00 50.84 103 LYS A N 1
ATOM 741 C CA . LYS A 1 103 ? -30.417 1.898 31.177 1.00 50.84 103 LYS A CA 1
ATOM 742 C C . LYS A 1 103 ? -31.395 3.065 30.982 1.00 50.84 103 LYS A C 1
ATOM 744 O O . LYS A 1 103 ? -30.919 4.171 30.760 1.00 50.84 103 LYS A O 1
ATOM 749 N N . ASP A 1 104 ? -32.688 2.897 30.763 1.00 49.19 104 ASP A N 1
ATOM 750 C CA . ASP A 1 104 ? -33.653 1.987 31.357 1.00 49.19 104 ASP A CA 1
ATOM 751 C C . ASP A 1 104 ? -34.866 1.940 30.412 1.00 49.19 104 ASP A C 1
ATOM 753 O O . ASP A 1 104 ? -35.232 2.992 29.893 1.00 49.19 104 ASP A O 1
ATOM 757 N N . GLU A 1 105 ? -35.457 0.765 30.193 1.00 39.88 105 GLU A N 1
ATOM 758 C CA . GLU A 1 105 ? -36.898 0.545 29.949 1.00 39.88 105 GLU A CA 1
ATOM 759 C C . GLU A 1 105 ? -37.207 -0.952 30.090 1.00 39.88 105 GLU A C 1
ATOM 761 O O . GLU A 1 105 ? -36.491 -1.775 29.469 1.00 39.88 105 GLU A O 1
#

Organism: NCBI:txid604330

Secondary structure (DSSP, 8-state):
--HHHHHHHHHHHHHHHHHHHHHHHHHHHHH-TTS---HHHHHHHHHHHHHHHHHHHHHHHHH-GGGHHHHHHHHHHHHHHHHHHHHHHHHHHHTS---------

Foldseek 3Di:
DDLVVLLVQLLVLLVVLQVQLLVLLVVDLVVPPPDPSDPVSNVVSNVSSVVSLVVVLVVCCVVPVPNSVSSSVSSNVNNCVSNVVSVVVSVVRNPPPPPPPDDDD

Radius of gyration: 17.94 Å; chains: 1; bounding box: 51×20×52 Å